Protein AF-A0A2N2B7T4-F1 (afdb_monomer)

pLDDT: mean 73.85, std 21.71, range [31.44, 96.5]

Sequence (133 aa):
MEVIEIKKKTLCSLRLEKELSQDALATMLGVSRKKIYRYENGLTIPSDEIKQQLGLIFYLSQDDLDEVIKNTVNAAKEKSQTYPCTISFRCTADMYSKIETNAKMANMTVGQYVRETYAGGQLVVLDGLKDFS

Nearest PDB structures (foldseek):
  3kxa-assembly2_D  TM=8.522E-01  e=3.824E-03  Neisseria gonorrhoeae FA 1090
  2b5a-assembly1_A  TM=7.454E-01  e=1.432E-02  [Bacillus] caldolyticus
  3f51-assembly1_A  TM=7.207E-01  e=1.348E-02  Corynebacterium glutamicum
  3f52-assembly1_A  TM=7.881E-01  e=3.739E-02  Corynebacterium glutamicum
  3g5g-assembly5_I  TM=6.953E-01  e=5.360E-02  Enterobacter sp. RFL1396

Radius of gyration: 20.67 Å; Cα contacts (8 Å, |Δi|>4): 138; chains: 1; bounding box: 50×39×57 Å

Structure (mmCIF, N/CA/C/O backbone):
data_AF-A0A2N2B7T4-F1
#
_entry.id   AF-A0A2N2B7T4-F1
#
loop_
_atom_site.group_PDB
_atom_site.id
_atom_site.type_symbol
_atom_site.label_atom_id
_atom_site.label_alt_id
_atom_site.label_comp_id
_atom_site.label_asym_id
_atom_site.label_entity_id
_atom_site.label_seq_id
_atom_site.pdbx_PDB_ins_code
_atom_site.Cartn_x
_atom_site.Cartn_y
_atom_site.Cartn_z
_atom_site.occupancy
_atom_site.B_iso_or_equiv
_atom_site.auth_seq_id
_atom_site.auth_comp_id
_atom_site.auth_asym_id
_atom_site.auth_atom_id
_atom_site.pdbx_PDB_model_num
ATOM 1 N N . MET A 1 1 ? 18.344 1.219 30.599 1.00 45.41 1 MET A N 1
ATOM 2 C CA . MET A 1 1 ? 17.004 1.578 30.094 1.00 45.41 1 MET A CA 1
ATOM 3 C C . MET A 1 1 ? 16.809 0.809 28.809 1.00 45.41 1 MET A C 1
ATOM 5 O O . MET A 1 1 ? 17.539 1.066 27.862 1.00 45.41 1 MET A O 1
ATOM 9 N N . GLU A 1 2 ? 15.917 -0.176 28.802 1.00 43.53 2 GLU A N 1
ATOM 10 C CA . GLU A 1 2 ? 15.486 -0.780 27.543 1.00 43.53 2 GLU A CA 1
ATOM 11 C C . GLU A 1 2 ? 14.636 0.251 26.808 1.00 43.53 2 GLU A C 1
ATOM 13 O O . GLU A 1 2 ? 13.621 0.727 27.319 1.00 43.53 2 GLU A O 1
ATOM 18 N N . VAL A 1 3 ? 15.105 0.665 25.636 1.00 47.19 3 VAL A N 1
ATOM 19 C CA . VAL A 1 3 ? 14.322 1.494 24.728 1.00 47.19 3 VAL A CA 1
ATOM 20 C C . VAL A 1 3 ? 13.322 0.553 24.074 1.00 47.19 3 VAL A C 1
ATOM 22 O O . VAL A 1 3 ? 13.679 -0.217 23.187 1.00 47.19 3 VAL A O 1
ATOM 25 N N . ILE A 1 4 ? 12.079 0.568 24.550 1.00 51.62 4 ILE A N 1
ATOM 26 C CA . ILE A 1 4 ? 10.986 -0.130 23.875 1.00 51.62 4 ILE A CA 1
ATOM 27 C C . ILE A 1 4 ? 10.710 0.661 22.598 1.00 51.62 4 ILE A C 1
ATOM 29 O O . ILE A 1 4 ? 10.100 1.730 22.626 1.00 51.62 4 ILE A O 1
ATOM 33 N N . GLU A 1 5 ? 11.230 0.175 21.477 1.00 50.38 5 GLU A N 1
ATOM 34 C CA . GLU A 1 5 ? 10.984 0.765 20.169 1.00 50.38 5 GLU A CA 1
ATOM 35 C C . GLU A 1 5 ? 9.504 0.554 19.810 1.00 50.38 5 GLU A C 1
ATOM 37 O O . GLU A 1 5 ? 9.082 -0.538 19.425 1.00 50.38 5 GLU A O 1
ATOM 42 N N . ILE A 1 6 ? 8.679 1.594 19.971 1.00 55.47 6 ILE A N 1
ATOM 43 C CA . ILE A 1 6 ? 7.272 1.552 19.555 1.00 55.47 6 ILE A CA 1
ATOM 44 C C . ILE A 1 6 ? 7.240 1.651 18.031 1.00 55.47 6 ILE A C 1
ATOM 46 O O . ILE A 1 6 ? 7.210 2.734 17.443 1.00 55.47 6 ILE A O 1
ATOM 50 N N . LYS A 1 7 ? 7.274 0.495 17.370 1.00 67.69 7 LYS A N 1
ATOM 51 C CA . LYS A 1 7 ? 7.182 0.417 15.914 1.00 67.69 7 LYS A CA 1
ATOM 52 C C . LYS A 1 7 ? 5.765 0.807 15.483 1.00 67.69 7 LYS A C 1
ATOM 54 O O . LYS A 1 7 ? 4.798 0.124 15.816 1.00 67.69 7 LYS A O 1
ATOM 59 N N . LYS A 1 8 ? 5.632 1.914 14.747 1.00 80.50 8 LYS A N 1
ATOM 60 C CA . LYS A 1 8 ? 4.336 2.384 14.227 1.00 80.50 8 LYS A CA 1
ATOM 61 C C . LYS A 1 8 ? 3.704 1.316 13.331 1.00 80.50 8 LYS A C 1
ATOM 63 O O . LYS A 1 8 ? 4.335 0.845 12.383 1.00 80.50 8 LYS A O 1
ATOM 68 N N . LYS A 1 9 ? 2.452 0.947 13.615 1.00 89.38 9 LYS A N 1
ATOM 69 C CA . LYS A 1 9 ? 1.719 -0.054 12.829 1.00 89.38 9 LYS A CA 1
ATOM 70 C C . LYS A 1 9 ? 1.283 0.517 11.479 1.00 89.38 9 LYS A C 1
ATOM 72 O O . LYS A 1 9 ? 0.848 1.663 11.380 1.00 89.38 9 LYS A O 1
ATOM 77 N N . THR A 1 10 ? 1.392 -0.310 10.444 1.00 93.62 10 THR A N 1
ATOM 78 C CA . THR A 1 10 ? 0.952 -0.030 9.069 1.00 93.62 10 THR A CA 1
ATOM 79 C C . THR A 1 10 ? -0.057 -1.087 8.626 1.00 93.62 10 THR A C 1
ATOM 81 O O . THR A 1 10 ? -0.148 -2.158 9.227 1.00 93.62 10 THR A O 1
ATOM 84 N N . LEU A 1 11 ? -0.785 -0.839 7.535 1.00 92.75 11 L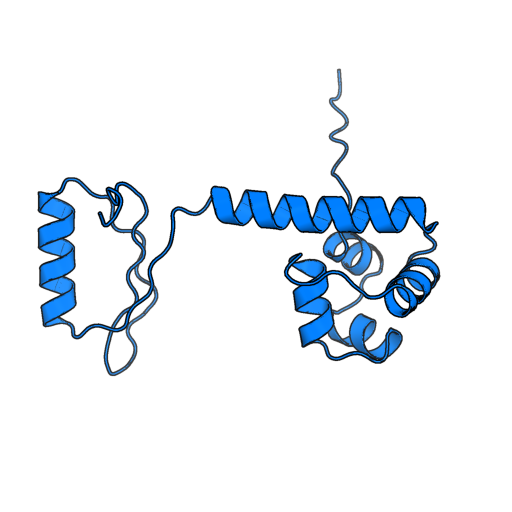EU A N 1
ATOM 85 C CA . LEU A 1 11 ? -1.704 -1.845 6.982 1.00 92.75 11 LEU A CA 1
ATOM 86 C C . LEU A 1 11 ? -0.987 -3.157 6.626 1.00 92.75 11 LEU A C 1
ATOM 88 O O . LEU A 1 11 ? -1.510 -4.241 6.874 1.00 92.75 11 LEU A O 1
ATOM 92 N N . CYS A 1 12 ? 0.237 -3.064 6.099 1.00 92.62 12 CYS A N 1
ATOM 93 C CA . CYS A 1 12 ? 1.041 -4.238 5.770 1.00 92.62 12 CYS A CA 1
ATOM 94 C C . CYS A 1 12 ? 1.408 -5.042 7.026 1.00 92.62 12 CYS A C 1
ATOM 96 O O . CYS A 1 12 ? 1.291 -6.266 7.019 1.00 92.62 12 CYS A O 1
ATOM 98 N N . SER A 1 13 ? 1.800 -4.374 8.119 1.00 92.06 13 SER A N 1
ATOM 99 C CA . SER A 1 13 ? 2.132 -5.078 9.362 1.00 92.06 13 SER A CA 1
ATOM 100 C C . SER A 1 13 ? 0.905 -5.752 9.973 1.00 92.06 13 SER A C 1
ATOM 102 O O . SER A 1 13 ? 1.000 -6.916 10.338 1.00 92.06 13 SER A O 1
ATOM 104 N N . LEU A 1 14 ? -0.258 -5.090 9.990 1.00 92.88 14 LEU A N 1
ATOM 105 C CA . LEU A 1 14 ? -1.511 -5.696 10.464 1.00 92.88 14 LEU A CA 1
ATOM 106 C C . LEU A 1 14 ? -1.907 -6.934 9.653 1.00 92.88 14 LEU A C 1
ATOM 108 O O . LEU A 1 14 ? -2.317 -7.947 10.218 1.00 92.88 14 LEU A O 1
ATOM 112 N N . ARG A 1 15 ? -1.755 -6.878 8.323 1.00 95.38 15 ARG A N 1
ATOM 113 C CA . ARG A 1 15 ? -2.016 -8.032 7.458 1.00 95.38 15 ARG A CA 1
ATOM 114 C C . ARG A 1 15 ? -1.093 -9.205 7.803 1.00 95.38 15 ARG A C 1
ATOM 116 O O . ARG A 1 15 ? -1.557 -10.341 7.866 1.00 95.38 15 ARG A O 1
ATOM 123 N N . LEU A 1 16 ? 0.195 -8.935 8.007 1.00 92.81 16 LEU A N 1
ATOM 124 C CA . LEU A 1 16 ? 1.186 -9.958 8.347 1.00 92.81 16 LEU A CA 1
ATOM 125 C C . LEU A 1 16 ? 0.985 -10.523 9.761 1.00 92.81 16 LEU A C 1
ATOM 127 O O . LEU A 1 16 ? 1.132 -11.725 9.934 1.00 92.81 16 LEU A O 1
ATOM 131 N N . GLU A 1 17 ? 0.581 -9.701 10.735 1.00 92.25 17 GLU A N 1
ATOM 132 C CA . GLU A 1 17 ? 0.203 -10.142 12.093 1.00 92.25 17 GLU A CA 1
ATOM 133 C C . GLU A 1 17 ? -0.976 -11.133 12.074 1.00 92.25 17 GLU A C 1
ATOM 135 O O . GLU A 1 17 ? -1.084 -11.988 12.947 1.00 92.25 17 GLU A O 1
ATOM 140 N N . LYS A 1 18 ? -1.854 -11.037 11.068 1.00 91.31 18 LYS A N 1
ATOM 141 C CA . LYS A 1 18 ? -2.964 -11.972 10.827 1.00 91.31 18 LYS A CA 1
ATOM 142 C C . LYS A 1 18 ? -2.602 -13.134 9.890 1.00 91.31 18 LYS A C 1
ATOM 144 O O . LYS A 1 18 ? -3.492 -13.888 9.513 1.00 91.31 18 LYS A O 1
ATOM 149 N N . GLU A 1 19 ? -1.339 -13.246 9.476 1.00 94.56 19 GLU A N 1
ATOM 150 C CA . GLU A 1 19 ? -0.838 -14.265 8.537 1.00 94.56 19 GLU A CA 1
ATOM 151 C C . GLU A 1 19 ? -1.566 -14.280 7.17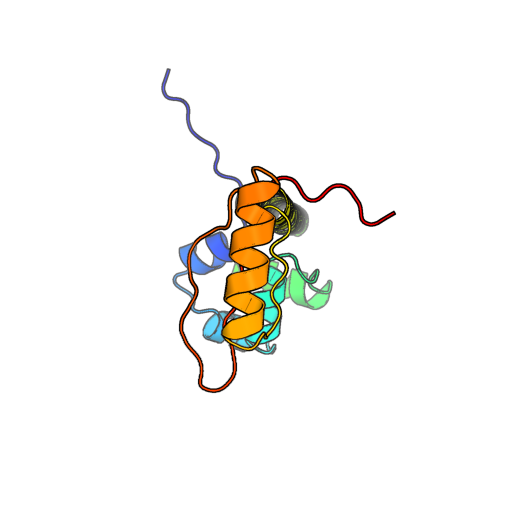7 1.00 94.56 19 GLU A C 1
ATOM 153 O O . GLU A 1 19 ? -1.644 -15.292 6.481 1.00 94.56 19 GLU A O 1
ATOM 158 N N . LEU A 1 20 ? -2.093 -13.129 6.755 1.00 92.56 20 LEU A N 1
ATOM 159 C CA . LEU A 1 20 ? -2.872 -13.019 5.525 1.00 92.56 20 LEU A CA 1
ATOM 160 C C . LEU A 1 20 ? -1.988 -12.687 4.324 1.00 92.56 20 LEU A C 1
ATOM 162 O O . LEU A 1 20 ? -1.122 -11.810 4.377 1.00 92.56 20 LEU A O 1
ATOM 166 N N . SER A 1 21 ? -2.264 -13.308 3.178 1.00 96.12 21 SER A N 1
ATOM 167 C CA . SER A 1 21 ? -1.728 -12.842 1.897 1.00 96.12 21 SER A CA 1
ATOM 168 C C . SER A 1 21 ? -2.495 -11.608 1.401 1.00 96.12 21 SER A C 1
ATOM 170 O O . SER A 1 21 ? -3.624 -11.341 1.820 1.00 96.12 21 SER A O 1
ATOM 172 N N . GLN A 1 22 ? -1.902 -10.842 0.480 1.00 92.75 22 GLN A N 1
ATOM 173 C CA . GLN A 1 22 ? -2.604 -9.713 -0.145 1.00 92.75 22 GLN A CA 1
ATOM 174 C C . GLN A 1 22 ? -3.863 -10.161 -0.901 1.00 92.75 22 GLN A C 1
ATOM 176 O O . GLN A 1 22 ? -4.849 -9.432 -0.902 1.00 92.75 22 GLN A O 1
ATOM 181 N N . ASP A 1 23 ? -3.851 -11.351 -1.512 1.00 95.12 23 ASP A N 1
ATOM 182 C CA . ASP A 1 23 ? -5.025 -11.917 -2.192 1.00 95.12 23 ASP A CA 1
ATOM 183 C C . ASP A 1 23 ? -6.122 -12.337 -1.213 1.00 95.12 23 ASP A C 1
ATOM 185 O O . ASP A 1 23 ? -7.305 -12.133 -1.489 1.00 95.12 23 ASP A O 1
ATOM 189 N N . ALA A 1 24 ? -5.745 -12.880 -0.051 1.00 93.88 24 ALA A N 1
ATOM 190 C CA . ALA A 1 24 ? -6.702 -13.250 0.986 1.00 93.88 24 ALA A CA 1
ATOM 191 C C . ALA A 1 24 ? -7.429 -12.007 1.520 1.00 93.88 24 ALA A C 1
ATOM 193 O O . ALA A 1 24 ? -8.657 -11.982 1.573 1.00 93.88 24 ALA A O 1
ATOM 194 N N . LEU A 1 25 ? -6.684 -10.939 1.831 1.00 95.75 25 LEU A N 1
ATOM 195 C CA . LEU A 1 25 ? -7.272 -9.665 2.255 1.00 95.75 25 LEU A CA 1
ATOM 196 C C . LEU A 1 25 ? -8.119 -9.022 1.149 1.00 95.75 25 LEU A C 1
ATOM 198 O O . LEU A 1 25 ? -9.193 -8.496 1.424 1.00 95.75 25 LEU A O 1
ATOM 202 N N . ALA A 1 26 ? -7.667 -9.100 -0.104 1.00 96.44 26 ALA A N 1
ATOM 203 C CA . ALA A 1 26 ? -8.417 -8.599 -1.250 1.00 96.44 26 ALA A CA 1
ATOM 204 C C . ALA A 1 26 ? -9.774 -9.301 -1.391 1.00 96.44 26 ALA A C 1
ATOM 206 O O . ALA A 1 26 ? -10.795 -8.634 -1.539 1.00 96.44 26 ALA A O 1
ATOM 207 N N . THR A 1 27 ? -9.779 -10.632 -1.270 1.00 96.50 27 THR A N 1
ATOM 208 C CA . THR A 1 27 ? -10.992 -11.458 -1.301 1.00 96.50 27 THR A CA 1
ATOM 209 C C . THR A 1 27 ? -11.952 -11.078 -0.177 1.00 96.50 27 THR A C 1
ATOM 211 O O . THR A 1 27 ? -13.137 -10.892 -0.434 1.00 96.50 27 THR A O 1
ATOM 214 N N . MET A 1 28 ? -11.447 -10.887 1.047 1.00 94.69 28 MET A N 1
ATOM 215 C CA . MET A 1 28 ? -12.274 -10.487 2.195 1.00 94.69 28 MET A CA 1
ATOM 216 C C . MET A 1 28 ? -12.916 -9.105 2.032 1.00 94.69 28 MET A C 1
ATOM 218 O O . MET A 1 28 ? -14.042 -8.900 2.471 1.00 94.69 28 MET A O 1
ATOM 222 N N . LEU A 1 29 ? -12.221 -8.169 1.383 1.00 94.38 29 LEU A N 1
ATOM 223 C CA . LEU A 1 29 ? -12.721 -6.815 1.122 1.00 94.38 29 LEU A CA 1
ATOM 224 C C . LEU A 1 29 ? -13.508 -6.696 -0.195 1.00 94.38 29 LEU A C 1
ATOM 226 O O . LEU A 1 29 ? -13.987 -5.616 -0.527 1.00 94.38 29 LEU A O 1
ATOM 230 N N . GLY A 1 30 ? -13.602 -7.763 -0.998 1.00 95.19 30 GLY A N 1
ATOM 231 C CA . GLY A 1 30 ? -14.227 -7.703 -2.324 1.00 95.19 30 GLY A CA 1
ATOM 232 C C . GLY A 1 30 ? -13.509 -6.757 -3.301 1.00 95.19 30 GLY A C 1
ATOM 233 O O . GLY A 1 30 ? -14.132 -6.172 -4.187 1.00 95.19 30 GLY A O 1
ATOM 234 N N . VAL A 1 31 ? -12.195 -6.573 -3.145 1.00 95.62 31 VAL A N 1
ATOM 235 C CA . VAL A 1 31 ? -11.372 -5.704 -4.002 1.00 95.62 31 VAL A CA 1
ATOM 236 C C . VAL A 1 31 ? -10.313 -6.505 -4.752 1.00 95.62 31 VAL A C 1
ATOM 238 O O . VAL A 1 31 ? -10.062 -7.670 -4.473 1.00 95.62 31 VAL A O 1
ATOM 241 N N . SER A 1 32 ? -9.645 -5.879 -5.721 1.00 96.44 32 SER A N 1
ATOM 242 C CA . SER A 1 32 ? -8.512 -6.516 -6.397 1.00 96.44 32 SER A CA 1
ATOM 243 C C . SER A 1 32 ? -7.249 -6.486 -5.533 1.00 96.44 32 SER A C 1
ATOM 245 O O . SER A 1 32 ? -6.994 -5.514 -4.816 1.00 96.44 32 SER A O 1
ATOM 247 N N . ARG A 1 33 ? -6.372 -7.485 -5.691 1.00 95.69 33 ARG A N 1
ATOM 248 C CA . ARG A 1 33 ? -5.030 -7.507 -5.072 1.00 95.69 33 ARG A CA 1
ATOM 249 C C . ARG A 1 33 ? -4.252 -6.208 -5.302 1.00 95.69 33 ARG A C 1
ATOM 251 O O . ARG A 1 33 ? -3.571 -5.703 -4.412 1.00 95.69 33 ARG A O 1
ATOM 258 N N . LYS A 1 34 ? -4.392 -5.623 -6.498 1.00 94.62 34 LYS A N 1
ATOM 259 C CA . LYS A 1 34 ? -3.763 -4.347 -6.867 1.00 94.62 34 LYS A CA 1
ATOM 260 C C . LYS A 1 34 ? -4.236 -3.188 -5.982 1.00 94.62 34 LYS A C 1
ATOM 262 O O . LYS A 1 34 ? -3.429 -2.316 -5.672 1.00 94.62 34 LYS A O 1
ATOM 267 N N . LYS A 1 35 ? -5.510 -3.161 -5.566 1.00 95.62 35 LYS A N 1
ATOM 268 C CA . LYS A 1 35 ? -6.012 -2.158 -4.612 1.00 95.62 35 LYS A CA 1
ATOM 269 C C . LYS A 1 35 ? -5.348 -2.326 -3.245 1.00 95.62 35 LYS A C 1
ATOM 271 O O . LYS A 1 35 ? -4.835 -1.339 -2.733 1.00 95.62 35 LYS A O 1
ATOM 276 N N . ILE A 1 36 ? -5.243 -3.555 -2.730 1.00 96.38 36 ILE A N 1
ATOM 277 C CA . ILE A 1 36 ? -4.529 -3.837 -1.469 1.00 96.38 36 ILE A CA 1
ATOM 278 C C . ILE A 1 36 ? -3.082 -3.356 -1.530 1.00 96.38 36 ILE A C 1
ATOM 280 O O . ILE A 1 36 ? -2.643 -2.620 -0.652 1.00 96.38 36 ILE A O 1
ATOM 284 N N . TYR A 1 37 ? -2.365 -3.684 -2.609 1.00 94.25 37 TYR A N 1
ATOM 285 C CA . TYR A 1 37 ? -1.008 -3.185 -2.823 1.00 94.25 37 TYR A CA 1
ATOM 286 C C . TYR A 1 37 ? -0.942 -1.652 -2.741 1.00 94.25 37 TYR 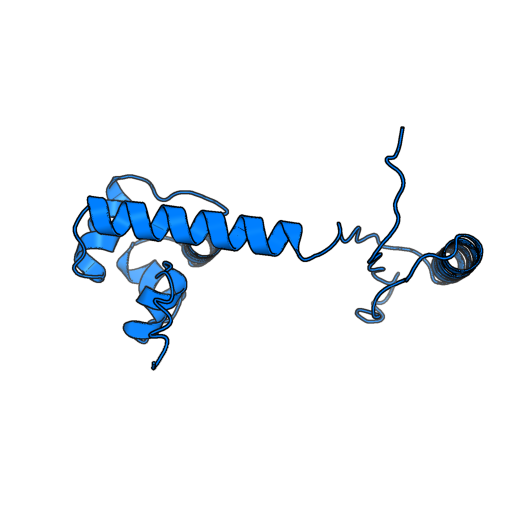A C 1
ATOM 288 O O . TYR A 1 37 ? -0.062 -1.108 -2.078 1.00 94.25 37 TYR A O 1
ATOM 296 N N . ARG A 1 38 ? -1.876 -0.937 -3.381 1.00 93.38 38 ARG A N 1
ATOM 297 C CA . ARG A 1 38 ? -1.903 0.534 -3.339 1.00 93.38 38 ARG A CA 1
ATOM 298 C C . ARG A 1 38 ? -2.186 1.074 -1.938 1.00 93.38 38 ARG A C 1
ATOM 300 O O . ARG A 1 38 ? -1.567 2.068 -1.571 1.00 93.38 38 ARG A O 1
ATOM 307 N N . TYR A 1 39 ? -3.066 0.429 -1.175 1.00 95.25 39 TYR A N 1
ATOM 308 C CA . TYR A 1 39 ? -3.357 0.806 0.210 1.00 95.25 39 TYR A CA 1
ATOM 309 C C . TYR A 1 39 ? -2.132 0.608 1.111 1.00 95.25 39 TYR A C 1
ATOM 311 O O . TYR A 1 39 ? -1.724 1.532 1.807 1.00 95.25 39 TYR A O 1
ATOM 319 N N . GLU A 1 40 ? -1.483 -0.556 1.032 1.00 92.81 40 GLU A N 1
ATOM 320 C CA . GLU A 1 40 ? -0.303 -0.896 1.843 1.00 92.81 40 GLU A CA 1
ATOM 321 C C . GLU A 1 40 ? 0.931 -0.048 1.528 1.00 92.81 40 GLU A C 1
ATOM 323 O O . GLU A 1 40 ? 1.809 0.098 2.374 1.00 92.81 40 GLU A O 1
ATOM 328 N N . ASN A 1 41 ? 1.003 0.511 0.320 1.00 90.06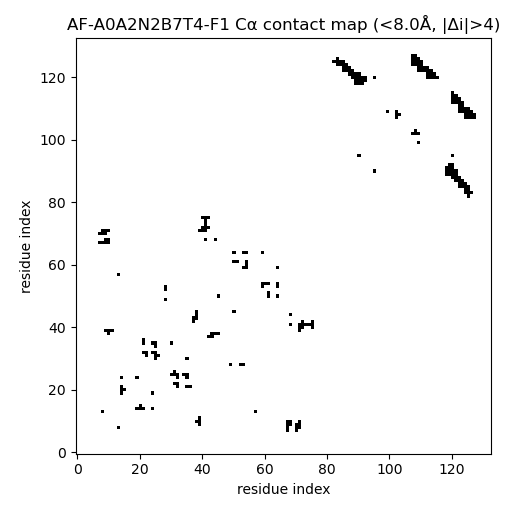 41 ASN A N 1
ATOM 329 C CA . ASN A 1 41 ? 2.086 1.398 -0.100 1.00 90.06 41 ASN A CA 1
ATOM 330 C C . ASN A 1 41 ? 1.703 2.884 -0.023 1.00 90.06 41 ASN A C 1
ATOM 332 O O . ASN A 1 41 ? 2.430 3.718 -0.553 1.00 90.06 41 ASN A O 1
ATOM 336 N N . GLY A 1 42 ? 0.558 3.232 0.576 1.00 90.62 42 GLY A N 1
ATOM 337 C CA . GLY A 1 42 ? 0.130 4.627 0.736 1.00 90.62 42 GLY A CA 1
ATOM 338 C C . GLY A 1 42 ? -0.144 5.369 -0.581 1.00 90.62 42 GLY A C 1
ATOM 339 O O . GLY A 1 42 ? -0.256 6.590 -0.584 1.00 90.62 42 GLY A O 1
ATOM 340 N N . LEU A 1 43 ? -0.268 4.651 -1.704 1.00 89.62 43 LEU A N 1
ATOM 341 C CA . LEU A 1 43 ? -0.511 5.221 -3.036 1.00 89.62 43 LEU A CA 1
ATOM 342 C C . LEU A 1 43 ? -1.967 5.654 -3.226 1.00 89.62 43 LEU A C 1
ATOM 344 O O . LEU A 1 43 ? -2.314 6.335 -4.193 1.00 89.62 43 LEU A O 1
ATOM 348 N N . THR A 1 44 ? -2.871 5.150 -2.392 1.00 93.69 44 THR A N 1
ATOM 349 C CA . THR A 1 44 ? -4.302 5.454 -2.425 1.00 93.69 44 THR A CA 1
ATOM 350 C C . THR A 1 44 ? -4.866 5.263 -1.028 1.00 93.69 44 THR A C 1
ATOM 352 O O . THR A 1 44 ? -4.511 4.303 -0.350 1.00 93.69 44 THR A O 1
ATOM 355 N N . ILE A 1 45 ? -5.752 6.163 -0.610 1.00 93.94 45 ILE A N 1
ATOM 356 C CA . ILE A 1 45 ? -6.457 6.057 0.667 1.00 93.94 45 ILE A CA 1
ATOM 357 C C . ILE A 1 45 ? -7.723 5.206 0.446 1.00 93.94 45 ILE A C 1
ATOM 359 O O . ILE A 1 45 ? -8.423 5.431 -0.546 1.00 93.94 45 ILE A O 1
ATOM 363 N N . PRO A 1 46 ? -8.017 4.208 1.302 1.00 94.50 46 PRO A N 1
ATOM 364 C CA . PRO A 1 46 ? -9.267 3.453 1.225 1.00 94.50 46 PRO A CA 1
ATOM 365 C C . PRO A 1 46 ? -10.497 4.354 1.420 1.00 94.50 46 PRO A C 1
ATOM 367 O O . PRO A 1 46 ? -10.440 5.312 2.189 1.00 94.50 46 PRO A O 1
ATOM 370 N N . SER A 1 47 ? -11.608 4.037 0.749 1.00 95.50 47 SER A N 1
ATOM 371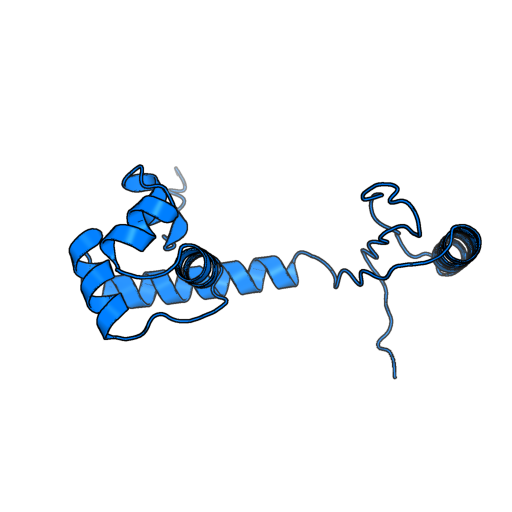 C CA . SER A 1 47 ? -12.899 4.697 0.997 1.00 95.50 47 SER A CA 1
ATOM 372 C C . SER A 1 47 ? -13.448 4.329 2.374 1.00 95.50 47 SER A C 1
ATOM 374 O O . SER A 1 47 ? -13.048 3.314 2.941 1.00 95.50 47 SER A O 1
ATOM 376 N N . ASP A 1 48 ? -14.399 5.107 2.890 1.00 94.38 48 ASP A N 1
ATOM 377 C CA . ASP A 1 48 ? -14.965 4.880 4.226 1.00 94.38 48 ASP A CA 1
ATOM 378 C C . ASP A 1 48 ? -15.616 3.498 4.373 1.00 94.38 48 ASP A C 1
ATOM 380 O O . ASP A 1 48 ? -15.429 2.843 5.394 1.00 94.38 48 ASP A O 1
ATOM 384 N N . GLU A 1 49 ? -16.267 2.988 3.325 1.00 94.56 49 GLU A N 1
ATOM 385 C CA . GLU A 1 49 ? -16.790 1.612 3.291 1.00 94.56 49 GLU A CA 1
ATOM 386 C C . GLU A 1 49 ? -15.681 0.566 3.500 1.00 94.56 49 GLU A C 1
ATOM 388 O O . GLU A 1 49 ? -15.805 -0.339 4.324 1.00 94.56 49 GLU A O 1
ATOM 393 N N . ILE A 1 50 ? -14.553 0.714 2.795 1.00 95.75 50 ILE A N 1
ATOM 394 C CA . ILE A 1 50 ? -13.408 -0.194 2.932 1.00 95.75 50 ILE A CA 1
ATOM 395 C C . ILE A 1 50 ? -12.747 -0.014 4.299 1.00 95.75 50 ILE A C 1
ATOM 397 O O . ILE A 1 50 ? -12.300 -0.994 4.891 1.00 95.75 50 ILE A O 1
ATOM 401 N N . LYS A 1 51 ? -12.696 1.212 4.832 1.00 95.44 51 LYS A N 1
ATOM 402 C CA . LYS A 1 51 ? -12.185 1.466 6.182 1.00 95.44 51 LYS A CA 1
ATOM 403 C C . LYS A 1 51 ? -13.019 0.739 7.234 1.00 95.44 51 LYS A C 1
ATOM 405 O O . LYS A 1 51 ? -12.450 0.053 8.072 1.00 95.44 51 LYS A O 1
ATOM 410 N N . GLN A 1 52 ? -14.345 0.800 7.149 1.00 94.44 52 GLN A N 1
ATOM 411 C CA . GLN A 1 52 ? -15.216 0.065 8.069 1.00 94.44 52 GLN A CA 1
ATOM 412 C C . GLN A 1 52 ? -14.948 -1.444 8.012 1.00 94.44 52 GLN A C 1
ATOM 414 O O . GLN A 1 52 ? -14.767 -2.080 9.049 1.00 94.44 52 GLN A O 1
ATOM 419 N N . GLN A 1 53 ? -14.831 -2.017 6.811 1.00 95.56 53 GLN A N 1
ATOM 420 C CA . GLN A 1 53 ? -14.501 -3.437 6.653 1.00 95.56 53 GLN A CA 1
ATOM 421 C C . GLN A 1 53 ? -13.113 -3.792 7.209 1.00 95.56 53 GLN A C 1
ATOM 423 O O . GLN A 1 53 ? -12.958 -4.810 7.881 1.00 95.56 53 GLN A O 1
ATOM 428 N N . LEU A 1 54 ? -12.106 -2.949 6.971 1.00 94.69 54 LEU A N 1
ATOM 429 C CA . LEU A 1 54 ? -10.766 -3.111 7.540 1.00 94.69 54 LEU A CA 1
ATOM 430 C C . LEU A 1 54 ? -10.801 -3.065 9.074 1.00 94.69 54 LEU A C 1
ATOM 432 O O . LEU A 1 54 ? -10.163 -3.898 9.714 1.00 94.69 54 LEU A O 1
ATOM 436 N N . GLY A 1 55 ? -11.569 -2.140 9.657 1.00 94.75 55 GLY A N 1
ATOM 437 C CA . GLY A 1 55 ? -11.778 -2.041 11.102 1.00 94.75 55 GLY A CA 1
ATOM 438 C C . GLY A 1 55 ? -12.369 -3.325 11.685 1.00 94.75 55 GLY A C 1
ATOM 439 O O . GLY A 1 55 ? -11.876 -3.822 12.694 1.00 94.75 55 GLY A O 1
ATOM 440 N N . LEU A 1 56 ? -13.341 -3.934 10.996 1.00 94.19 56 LEU A N 1
ATOM 441 C CA . LEU A 1 56 ? -13.927 -5.219 11.394 1.00 94.19 56 LEU A CA 1
ATOM 442 C C . LEU A 1 56 ? -12.932 -6.387 11.293 1.00 94.19 56 LEU A C 1
ATOM 444 O O . LEU A 1 56 ? -12.854 -7.200 12.209 1.00 94.19 56 LEU A O 1
ATOM 448 N N . ILE A 1 57 ? -12.153 -6.472 10.210 1.00 94.25 57 ILE A N 1
ATOM 449 C CA . ILE A 1 57 ? -11.175 -7.557 9.992 1.00 94.25 57 ILE A CA 1
ATOM 450 C C . ILE A 1 57 ? -10.026 -7.489 11.009 1.00 94.25 57 ILE A C 1
ATOM 452 O O . ILE A 1 57 ? -9.547 -8.517 11.498 1.00 94.25 57 ILE A O 1
ATOM 456 N N . PHE A 1 58 ? -9.564 -6.277 11.317 1.00 94.19 58 PHE A N 1
ATOM 457 C CA . PHE A 1 58 ? -8.422 -6.052 12.202 1.00 94.19 58 PHE A CA 1
ATOM 458 C C . PHE A 1 58 ? -8.807 -5.741 13.649 1.00 94.19 58 PHE A C 1
ATOM 460 O O . PHE A 1 58 ? -7.911 -5.635 14.482 1.00 94.19 58 PHE A O 1
ATOM 467 N N . TYR A 1 59 ? -10.104 -5.685 13.962 1.00 94.19 59 TYR A N 1
ATOM 468 C CA . TYR A 1 59 ? -10.640 -5.363 15.289 1.00 94.19 59 TYR A CA 1
ATOM 469 C C . TYR A 1 59 ? -10.139 -4.010 15.813 1.00 94.19 59 TYR A C 1
ATOM 471 O O . TYR A 1 59 ? -9.701 -3.896 16.956 1.00 94.19 59 TYR A O 1
ATOM 479 N N . LEU A 1 60 ? -10.179 -2.993 14.951 1.00 92.81 60 LEU A N 1
ATOM 480 C CA . LEU A 1 60 ? -9.725 -1.636 15.248 1.00 92.81 60 LEU A CA 1
ATOM 481 C C . LEU A 1 60 ? -10.898 -0.660 15.280 1.00 92.81 60 LEU A C 1
ATOM 483 O O . LEU A 1 60 ? -11.859 -0.808 14.520 1.00 92.81 60 LEU A O 1
ATOM 487 N N . SER A 1 61 ? -10.786 0.363 16.129 1.00 94.62 61 SER A N 1
ATOM 488 C CA . SER A 1 61 ? -11.676 1.517 16.051 1.00 94.62 61 SER A CA 1
ATOM 489 C C . SER A 1 61 ? -11.393 2.333 14.784 1.00 94.62 61 SER A C 1
ATOM 491 O O . SER A 1 61 ? -10.350 2.184 14.140 1.00 94.62 61 SER A O 1
ATOM 493 N N . GLN A 1 62 ? -12.330 3.208 14.416 1.00 91.25 62 GLN A N 1
ATOM 494 C CA . GLN A 1 62 ? -12.155 4.085 13.259 1.00 91.25 62 GLN A CA 1
ATOM 495 C C . GLN A 1 62 ? -10.932 5.003 13.430 1.00 91.25 62 GLN A C 1
ATOM 497 O O . GLN A 1 62 ? -10.158 5.171 12.487 1.00 91.25 62 GLN A O 1
ATOM 502 N N . ASP A 1 63 ? -10.727 5.525 14.642 1.00 91.94 63 ASP A N 1
ATOM 503 C CA . ASP A 1 63 ? -9.608 6.410 14.970 1.00 91.94 63 ASP A CA 1
ATOM 504 C C . ASP A 1 63 ? -8.264 5.672 14.870 1.00 91.94 63 ASP A C 1
ATOM 506 O O . ASP A 1 63 ? -7.334 6.163 14.223 1.00 91.94 63 ASP A O 1
ATOM 510 N N . ASP A 1 64 ? -8.187 4.452 15.418 1.00 93.25 64 ASP A N 1
ATOM 511 C CA . ASP A 1 64 ? -6.985 3.612 15.332 1.00 93.25 64 ASP A CA 1
ATOM 512 C C . ASP A 1 64 ? -6.637 3.283 13.875 1.00 93.25 64 ASP A C 1
ATOM 514 O O . ASP A 1 64 ? -5.472 3.312 13.466 1.00 93.25 64 ASP A O 1
ATOM 518 N N . LEU A 1 65 ? -7.651 2.971 13.062 1.00 92.94 65 LEU A N 1
ATOM 519 C CA . LEU A 1 65 ? -7.453 2.657 11.654 1.00 92.94 65 LEU A CA 1
ATOM 520 C C . LEU A 1 65 ? -6.967 3.877 10.865 1.00 92.94 65 LEU A C 1
ATOM 522 O O . LEU A 1 65 ? -6.060 3.749 10.037 1.00 92.94 65 LEU A O 1
ATOM 526 N N . ASP A 1 66 ? -7.537 5.055 11.112 1.00 93.62 66 ASP A N 1
ATOM 527 C CA . ASP A 1 66 ? -7.092 6.288 10.467 1.00 93.62 66 ASP A CA 1
ATOM 528 C C . ASP A 1 66 ? -5.647 6.635 10.862 1.00 93.62 66 ASP A C 1
ATOM 530 O O . ASP A 1 66 ? -4.870 7.091 10.016 1.00 93.62 66 ASP A O 1
ATOM 534 N N . GLU A 1 67 ? -5.235 6.360 12.102 1.0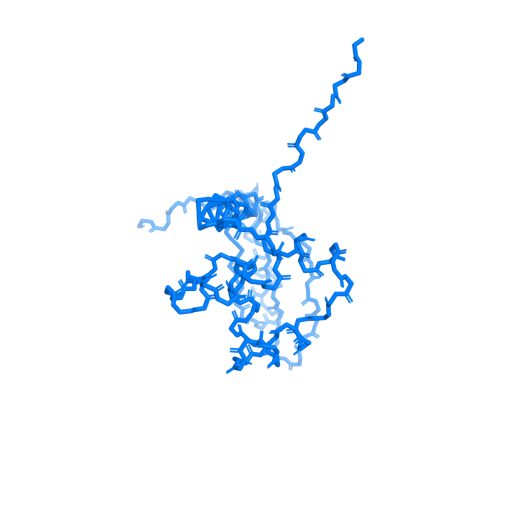0 93.94 67 GLU A N 1
ATOM 535 C CA . GLU A 1 67 ? -3.838 6.488 12.521 1.00 93.94 67 GLU A CA 1
ATOM 536 C C . GLU A 1 67 ? -2.915 5.503 11.786 1.00 93.94 67 GLU A C 1
ATOM 538 O O . GLU A 1 67 ? -1.864 5.896 11.266 1.00 93.94 67 GLU A O 1
ATOM 543 N N . VAL A 1 68 ? -3.330 4.245 11.628 1.00 94.00 68 VAL A N 1
ATOM 544 C CA . VAL A 1 68 ? -2.583 3.244 10.848 1.00 94.00 68 VAL A CA 1
ATOM 545 C C . VAL A 1 68 ? -2.457 3.644 9.372 1.00 94.00 68 VAL A C 1
ATOM 547 O O . VAL A 1 68 ? -1.389 3.477 8.765 1.00 94.00 68 VAL A O 1
ATOM 550 N N . ILE A 1 69 ? -3.511 4.202 8.772 1.00 93.75 69 ILE A N 1
ATOM 551 C CA . ILE A 1 69 ? -3.479 4.699 7.389 1.00 93.75 69 ILE A CA 1
ATOM 552 C C . ILE A 1 69 ? -2.499 5.871 7.271 1.00 93.75 69 ILE A C 1
ATOM 554 O O . ILE A 1 69 ? -1.660 5.869 6.366 1.00 93.75 69 ILE A O 1
ATOM 558 N N . LYS A 1 70 ? -2.534 6.834 8.203 1.00 93.69 70 LYS A N 1
ATOM 559 C CA . LYS A 1 70 ? -1.574 7.954 8.246 1.00 93.69 70 LYS A CA 1
ATOM 560 C C . LYS A 1 70 ? -0.134 7.449 8.338 1.00 93.69 70 LYS A C 1
ATOM 562 O O . LYS A 1 70 ? 0.718 7.890 7.566 1.00 93.69 70 LYS A O 1
ATOM 567 N N . ASN A 1 71 ? 0.128 6.480 9.215 1.00 92.62 71 ASN A N 1
ATOM 568 C CA . ASN A 1 71 ? 1.447 5.864 9.360 1.00 92.62 71 ASN A CA 1
ATOM 569 C C . ASN A 1 71 ? 1.904 5.171 8.070 1.00 92.62 71 ASN A C 1
ATOM 571 O O . ASN A 1 71 ? 3.057 5.314 7.667 1.00 92.62 71 ASN A O 1
ATOM 575 N N . THR A 1 72 ? 0.991 4.485 7.378 1.00 91.62 72 THR A N 1
ATOM 576 C CA . THR A 1 72 ? 1.271 3.825 6.093 1.00 91.62 72 THR A CA 1
ATOM 577 C C . THR A 1 72 ? 1.665 4.838 5.009 1.00 91.62 72 THR A C 1
ATOM 579 O O . THR A 1 72 ? 2.631 4.620 4.277 1.00 91.62 72 THR A O 1
ATOM 582 N N . VAL A 1 73 ? 0.969 5.977 4.931 1.00 91.06 73 VAL A N 1
ATOM 583 C CA . VAL A 1 73 ? 1.285 7.057 3.980 1.00 91.06 73 VAL A CA 1
ATOM 584 C C . VAL A 1 73 ? 2.623 7.726 4.310 1.00 91.06 73 VAL A C 1
ATOM 586 O O . VAL A 1 73 ? 3.415 7.986 3.405 1.00 91.06 73 VAL A O 1
ATOM 589 N N . ASN A 1 74 ? 2.909 7.981 5.587 1.00 88.75 74 ASN A N 1
ATOM 590 C CA . ASN A 1 74 ? 4.173 8.595 6.004 1.00 88.75 74 ASN A CA 1
ATOM 591 C C . ASN A 1 74 ? 5.373 7.689 5.701 1.00 88.75 74 ASN A C 1
ATOM 593 O O . ASN A 1 74 ? 6.338 8.150 5.100 1.00 88.75 74 ASN A O 1
ATOM 597 N N . ALA A 1 75 ? 5.264 6.387 5.981 1.00 84.62 75 ALA A N 1
ATOM 598 C CA . ALA A 1 75 ? 6.302 5.418 5.636 1.00 84.62 75 ALA A CA 1
ATOM 599 C C . ALA A 1 75 ? 6.575 5.356 4.118 1.00 84.62 75 ALA A C 1
ATOM 601 O O . ALA A 1 75 ? 7.707 5.123 3.693 1.00 84.62 75 ALA A O 1
ATOM 602 N N . ALA A 1 76 ? 5.558 5.575 3.277 1.00 81.69 76 ALA A N 1
ATOM 603 C CA . ALA A 1 76 ? 5.739 5.658 1.827 1.00 81.69 76 ALA A CA 1
ATOM 604 C C . ALA A 1 76 ? 6.494 6.932 1.402 1.00 81.69 76 ALA A C 1
ATOM 606 O O . ALA A 1 76 ? 7.365 6.870 0.532 1.00 81.69 76 ALA A O 1
ATOM 607 N N . LYS A 1 77 ? 6.207 8.074 2.043 1.00 79.81 77 LYS A N 1
ATOM 608 C CA . LYS A 1 77 ? 6.923 9.340 1.813 1.00 79.81 77 LYS A CA 1
ATOM 609 C C . LYS A 1 77 ? 8.386 9.251 2.242 1.00 79.81 77 LYS A C 1
ATOM 611 O O . LYS A 1 77 ? 9.259 9.631 1.471 1.00 79.81 77 LYS A O 1
ATOM 616 N N . GLU A 1 78 ? 8.651 8.684 3.417 1.00 77.06 78 GLU A N 1
ATOM 617 C CA . GLU A 1 78 ? 10.011 8.456 3.924 1.00 77.06 78 GLU A CA 1
ATOM 618 C C . GLU A 1 78 ? 10.823 7.578 2.961 1.00 77.06 78 GLU A C 1
ATOM 620 O O . GLU A 1 78 ? 11.952 7.921 2.610 1.00 77.06 78 GLU A O 1
ATOM 625 N N . LYS A 1 79 ? 10.227 6.499 2.430 1.00 66.19 79 LYS A N 1
ATOM 626 C CA . LYS A 1 79 ? 10.864 5.673 1.389 1.00 66.19 79 LYS A CA 1
ATOM 627 C C . LYS A 1 79 ? 11.174 6.477 0.129 1.00 66.19 79 LYS A C 1
ATOM 629 O O . LYS A 1 79 ? 12.283 6.384 -0.380 1.00 66.19 79 LYS A O 1
ATOM 634 N N . SER A 1 80 ? 10.232 7.287 -0.354 1.00 60.56 80 SER A N 1
ATOM 635 C CA . SER A 1 80 ? 10.453 8.130 -1.536 1.00 60.56 80 SER A CA 1
ATOM 636 C C . SER A 1 80 ? 11.549 9.177 -1.332 1.00 60.56 80 SER A C 1
ATOM 638 O O . SER A 1 80 ? 12.184 9.561 -2.305 1.00 60.56 80 SER A O 1
ATOM 640 N N . GLN A 1 81 ? 11.756 9.649 -0.102 1.00 56.75 81 GLN A N 1
ATOM 641 C CA . GLN A 1 81 ? 12.794 10.625 0.221 1.00 56.75 81 GLN A CA 1
ATOM 642 C C . GLN A 1 81 ? 14.174 9.978 0.411 1.00 56.75 81 GLN A C 1
ATOM 644 O O . GLN A 1 81 ? 15.190 10.631 0.202 1.00 56.75 81 GLN A O 1
ATOM 649 N N . THR A 1 82 ? 14.216 8.693 0.777 1.00 45.97 82 THR A N 1
ATOM 650 C CA . THR A 1 82 ? 15.462 7.955 1.050 1.00 45.97 82 THR A CA 1
ATOM 651 C C . THR A 1 82 ? 16.110 7.391 -0.222 1.00 45.97 82 THR A C 1
ATOM 653 O O . THR A 1 82 ? 17.311 7.134 -0.231 1.00 45.97 82 THR A O 1
ATOM 656 N N . TYR A 1 83 ? 15.352 7.222 -1.312 1.00 48.31 83 TYR A N 1
ATOM 657 C CA . TYR A 1 83 ? 15.912 6.876 -2.621 1.00 48.31 83 TYR A CA 1
ATOM 658 C C . TYR A 1 83 ? 16.005 8.139 -3.487 1.00 48.31 83 TYR A C 1
ATOM 660 O O . TYR A 1 83 ? 14.964 8.627 -3.934 1.00 48.31 83 TYR A O 1
ATOM 668 N N . PRO A 1 84 ? 17.210 8.675 -3.751 1.00 45.38 84 PRO A N 1
ATOM 669 C CA . PRO A 1 84 ? 17.371 9.774 -4.689 1.00 45.38 84 PRO A CA 1
ATOM 670 C C . PRO A 1 84 ? 16.743 9.387 -6.028 1.00 45.38 84 PRO A C 1
ATOM 672 O O . PRO A 1 84 ? 16.863 8.250 -6.495 1.00 45.38 84 PRO A O 1
ATOM 675 N N . CYS A 1 85 ? 15.987 10.336 -6.570 1.00 44.38 85 CYS A N 1
ATOM 676 C CA . CYS A 1 85 ? 15.141 10.270 -7.753 1.00 44.38 85 CYS A CA 1
ATOM 677 C C . CYS A 1 85 ? 15.722 9.347 -8.835 1.00 44.38 85 CYS A C 1
ATOM 679 O O . CYS A 1 85 ? 16.524 9.757 -9.672 1.00 44.38 85 CYS A O 1
ATOM 681 N N . THR A 1 86 ? 15.319 8.079 -8.826 1.00 45.66 86 THR A N 1
ATOM 682 C CA . THR A 1 86 ? 15.838 7.095 -9.774 1.00 45.66 86 THR A CA 1
ATOM 683 C C . THR A 1 86 ? 15.151 7.293 -11.121 1.00 45.66 86 THR A C 1
ATOM 685 O O . THR A 1 86 ? 14.026 6.837 -11.332 1.00 45.66 86 THR A O 1
ATOM 688 N N . ILE A 1 87 ? 15.816 7.982 -12.050 1.00 50.62 87 ILE A N 1
ATOM 689 C CA . ILE A 1 87 ? 15.322 8.143 -13.422 1.00 50.62 87 ILE A CA 1
ATOM 690 C C . ILE A 1 87 ? 15.701 6.904 -14.226 1.00 50.62 87 ILE A C 1
ATOM 692 O O . ILE A 1 87 ? 16.863 6.684 -14.542 1.00 50.62 87 ILE A O 1
ATOM 696 N N . SER A 1 88 ? 14.698 6.107 -14.578 1.00 51.34 88 SER A N 1
ATOM 697 C CA . SER A 1 88 ? 14.865 4.902 -15.389 1.00 51.34 88 SER A CA 1
ATOM 698 C C . SER A 1 88 ? 14.459 5.182 -16.832 1.00 51.34 88 SER A C 1
ATOM 700 O O . SER A 1 88 ? 13.300 5.493 -17.097 1.00 51.34 88 SER A O 1
ATOM 702 N N . PHE A 1 89 ? 15.384 5.042 -17.776 1.00 53.88 89 PHE A N 1
ATOM 703 C CA . PHE A 1 89 ? 15.109 5.153 -19.210 1.00 53.88 89 PHE A CA 1
ATOM 704 C C . PHE A 1 89 ? 15.790 4.013 -19.963 1.00 53.88 89 PHE A C 1
ATOM 706 O O . PHE A 1 89 ? 16.807 3.492 -19.513 1.00 53.88 89 PHE A O 1
ATOM 713 N N . ARG A 1 90 ? 15.221 3.610 -21.105 1.00 54.44 90 ARG A N 1
ATOM 714 C CA . ARG A 1 90 ? 15.854 2.634 -22.001 1.00 54.44 90 ARG A CA 1
ATOM 715 C C . ARG A 1 90 ? 16.855 3.367 -22.881 1.00 54.44 90 ARG A C 1
ATOM 717 O O . ARG A 1 90 ? 16.495 4.361 -23.506 1.00 54.44 90 ARG A O 1
ATOM 724 N N . CYS A 1 91 ? 18.079 2.865 -22.970 1.00 61.69 91 CYS A N 1
ATOM 725 C CA . CYS A 1 91 ? 19.082 3.397 -23.886 1.00 61.69 91 CYS A CA 1
ATOM 726 C C . CYS A 1 91 ? 19.879 2.272 -24.552 1.00 61.69 91 CYS A C 1
ATOM 728 O O . CYS A 1 91 ? 20.045 1.195 -23.983 1.00 61.69 91 CYS A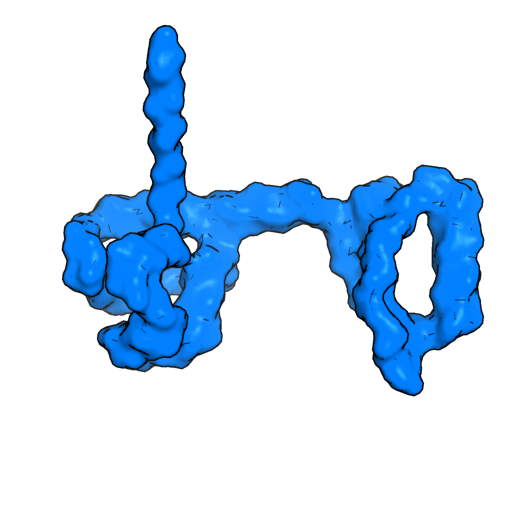 O 1
ATOM 730 N N . THR A 1 92 ? 20.371 2.521 -25.764 1.00 67.56 92 THR A N 1
ATOM 731 C CA . THR A 1 92 ? 21.307 1.626 -26.462 1.00 67.56 92 THR A CA 1
ATOM 732 C C . THR A 1 92 ? 22.655 1.570 -25.734 1.00 67.56 92 THR A C 1
ATOM 734 O O . THR A 1 92 ? 23.028 2.550 -25.090 1.00 67.56 92 THR A O 1
ATOM 737 N N . ALA A 1 93 ? 23.430 0.496 -25.916 1.00 65.69 93 ALA A N 1
ATOM 738 C CA . ALA A 1 93 ? 24.741 0.320 -25.274 1.00 65.69 93 ALA A CA 1
ATOM 739 C C . ALA A 1 93 ? 25.718 1.497 -25.500 1.00 65.69 93 ALA A C 1
ATOM 741 O O . ALA A 1 93 ? 26.367 1.939 -24.559 1.00 65.69 93 ALA A O 1
ATOM 742 N N . ASP A 1 94 ? 25.765 2.067 -26.710 1.00 71.19 94 ASP A N 1
ATOM 743 C CA . ASP A 1 94 ? 26.616 3.234 -27.014 1.00 71.19 94 ASP A CA 1
ATOM 744 C C . ASP A 1 94 ? 26.227 4.478 -26.191 1.00 71.19 94 ASP A C 1
ATOM 746 O O . ASP A 1 94 ? 27.066 5.180 -25.624 1.00 71.19 94 ASP A O 1
ATOM 750 N N . MET A 1 95 ? 24.922 4.725 -26.070 1.00 64.06 95 MET A N 1
ATOM 751 C CA . MET A 1 95 ? 24.386 5.828 -25.274 1.00 64.06 95 MET A CA 1
ATOM 752 C C . MET A 1 95 ? 24.648 5.618 -23.777 1.00 64.06 95 MET A C 1
ATOM 754 O O . MET A 1 95 ? 24.968 6.580 -23.083 1.00 64.06 95 MET A O 1
ATOM 758 N N . TYR A 1 96 ? 24.599 4.372 -23.298 1.00 67.00 96 TYR A N 1
ATOM 759 C CA . TYR A 1 96 ? 24.971 4.021 -21.927 1.00 67.00 96 TYR A CA 1
ATOM 760 C C . TYR A 1 96 ? 26.428 4.388 -21.618 1.00 67.00 96 TYR A C 1
ATOM 762 O O . TYR A 1 96 ? 26.676 5.096 -20.644 1.00 67.00 96 TYR A O 1
ATOM 770 N N . SER A 1 97 ? 27.381 3.986 -22.468 1.00 68.56 97 SER A N 1
ATOM 771 C CA . SER A 1 97 ? 28.801 4.313 -22.269 1.00 68.56 97 SER A CA 1
ATOM 772 C C . SER A 1 97 ? 29.033 5.824 -22.200 1.00 68.56 97 SER A C 1
ATOM 774 O O . SER A 1 97 ? 29.769 6.293 -21.337 1.00 68.56 97 SER A O 1
ATOM 776 N N . LYS A 1 98 ? 28.341 6.605 -23.040 1.00 71.62 98 LYS A N 1
ATOM 777 C CA . LYS A 1 98 ? 28.398 8.077 -23.006 1.00 71.62 98 LYS A CA 1
ATOM 778 C C . LYS A 1 98 ? 27.854 8.655 -21.700 1.00 71.62 98 LYS A C 1
ATOM 780 O O . LYS A 1 98 ? 28.459 9.568 -21.144 1.00 71.62 98 LYS A O 1
ATOM 785 N N . ILE A 1 99 ? 26.736 8.129 -21.198 1.00 67.00 99 ILE A N 1
ATOM 786 C CA . ILE A 1 99 ? 26.144 8.570 -19.926 1.00 67.00 99 ILE A CA 1
ATOM 787 C C . ILE A 1 99 ? 27.074 8.236 -18.758 1.00 67.00 99 ILE A C 1
ATOM 789 O O . ILE A 1 99 ? 27.277 9.079 -17.890 1.00 67.00 99 ILE A O 1
ATOM 793 N N . GLU A 1 100 ? 27.683 7.050 -18.758 1.00 67.00 100 GLU A N 1
ATOM 794 C CA . GLU A 1 100 ? 28.642 6.644 -17.732 1.00 67.00 100 GLU A CA 1
ATOM 795 C C . GLU A 1 100 ? 29.889 7.540 -17.735 1.00 67.00 100 GLU A C 1
ATOM 797 O O . GLU A 1 100 ? 30.310 8.016 -16.680 1.00 67.00 100 GLU A O 1
ATOM 802 N N . THR A 1 101 ? 30.465 7.814 -18.911 1.00 69.44 101 THR A N 1
ATOM 803 C CA . THR A 1 101 ? 31.603 8.732 -19.045 1.00 69.44 101 THR A CA 1
ATOM 804 C C . THR A 1 101 ? 31.239 10.130 -18.554 1.00 69.44 101 THR A C 1
ATOM 806 O O . THR A 1 101 ? 31.967 10.691 -17.738 1.00 69.44 101 THR A O 1
ATOM 809 N N . ASN A 1 102 ? 30.092 10.668 -18.975 1.00 65.31 102 ASN A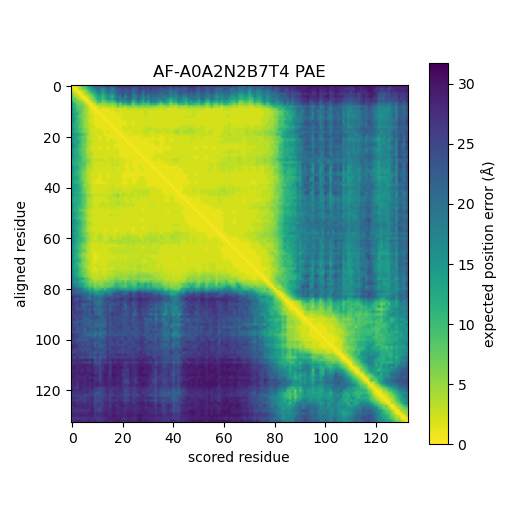 N 1
ATOM 810 C CA . ASN A 1 102 ? 29.640 11.996 -18.562 1.00 65.31 102 ASN A CA 1
ATOM 811 C C . ASN A 1 102 ? 29.365 12.071 -17.053 1.00 65.31 102 ASN A C 1
ATOM 813 O O . ASN A 1 102 ? 29.739 13.053 -16.417 1.00 65.31 102 ASN A O 1
ATOM 817 N N . ALA A 1 103 ? 28.774 11.030 -16.461 1.00 62.84 103 ALA A N 1
ATOM 818 C CA . ALA A 1 103 ? 28.527 10.962 -15.023 1.00 62.84 103 ALA A CA 1
ATOM 819 C C . ALA A 1 103 ? 29.836 10.905 -14.217 1.00 62.84 103 ALA A C 1
ATOM 821 O O . ALA A 1 103 ? 29.975 11.625 -13.229 1.00 62.84 103 ALA A O 1
ATOM 822 N N . LYS A 1 104 ? 30.832 10.129 -14.677 1.00 65.94 104 LYS A N 1
ATOM 823 C CA . LYS A 1 104 ? 32.184 10.106 -14.088 1.00 65.94 104 LYS A CA 1
ATOM 824 C C . LYS A 1 104 ? 32.872 11.469 -14.195 1.00 65.94 104 LYS A C 1
ATOM 826 O O . LYS A 1 104 ? 33.455 11.929 -13.220 1.00 65.94 104 LYS A O 1
ATOM 831 N N . MET A 1 105 ? 32.771 12.135 -15.349 1.00 63.56 105 MET A N 1
ATOM 832 C CA . MET A 1 105 ? 33.322 13.482 -15.556 1.00 63.56 105 MET A CA 1
ATOM 833 C C . MET A 1 105 ? 32.638 14.541 -14.679 1.00 63.56 105 MET A C 1
ATOM 835 O O . MET A 1 105 ? 33.284 15.502 -14.272 1.00 63.56 105 MET A O 1
ATOM 839 N N . ALA A 1 106 ? 31.356 14.354 -14.358 1.00 55.41 106 ALA A N 1
ATOM 840 C CA . ALA A 1 106 ? 30.579 15.225 -13.478 1.00 55.41 106 ALA A CA 1
ATOM 841 C C . ALA A 1 106 ? 30.710 14.880 -11.979 1.00 55.41 106 ALA A C 1
ATOM 843 O O . ALA A 1 106 ? 30.029 15.490 -11.158 1.00 55.41 106 ALA A O 1
ATOM 844 N N . ASN A 1 107 ? 31.575 13.924 -11.613 1.00 59.94 107 ASN A N 1
ATOM 845 C CA . ASN A 1 107 ? 31.766 13.442 -10.241 1.00 59.94 107 ASN A CA 1
ATOM 846 C C . ASN A 1 107 ? 30.472 12.898 -9.590 1.00 59.94 107 ASN A C 1
ATOM 848 O O . ASN A 1 107 ? 30.270 13.027 -8.383 1.00 59.94 107 ASN A O 1
ATOM 852 N N . MET A 1 108 ? 29.583 12.312 -10.400 1.00 55.34 108 MET A N 1
ATOM 853 C CA . MET A 1 108 ? 28.309 11.729 -9.969 1.00 55.34 108 MET A CA 1
ATOM 854 C C . MET A 1 108 ? 28.452 10.225 -9.703 1.00 55.34 108 MET A C 1
ATOM 856 O O . MET A 1 108 ? 29.109 9.505 -10.459 1.00 55.34 108 MET A O 1
ATOM 860 N N . THR A 1 109 ? 27.769 9.722 -8.671 1.00 46.53 109 THR A N 1
ATOM 861 C CA . THR A 1 109 ? 27.739 8.287 -8.349 1.00 46.53 109 THR A CA 1
ATOM 862 C C . THR A 1 109 ? 26.594 7.603 -9.102 1.00 46.53 109 THR A C 1
ATOM 864 O O . THR A 1 109 ? 25.419 7.740 -8.750 1.00 46.53 109 THR A O 1
ATOM 867 N N . VAL A 1 110 ? 26.926 6.857 -10.159 1.00 50.62 110 VAL A N 1
ATOM 868 C CA . VAL A 1 110 ? 25.971 5.988 -10.865 1.00 50.62 110 VAL A CA 1
ATOM 869 C C . VAL A 1 110 ? 25.758 4.720 -10.029 1.00 50.62 110 VAL A C 1
ATOM 871 O O . VAL A 1 110 ? 26.715 4.041 -9.665 1.00 50.62 110 VAL A O 1
ATOM 874 N N . GLY A 1 111 ? 24.507 4.435 -9.672 1.00 51.75 111 GLY A N 1
ATOM 875 C CA . GLY A 1 111 ? 24.093 3.265 -8.902 1.00 51.75 111 GLY A CA 1
ATOM 876 C C . GLY A 1 111 ? 24.192 1.940 -9.667 1.00 51.75 111 GLY A C 1
ATOM 877 O O . GLY A 1 111 ? 24.645 1.875 -10.808 1.00 51.75 111 GLY A O 1
ATOM 878 N N . GLN A 1 112 ? 23.768 0.856 -9.007 1.00 45.06 112 GLN A N 1
ATOM 879 C CA . GLN A 1 112 ? 23.937 -0.515 -9.498 1.00 45.06 112 GLN A CA 1
ATOM 880 C C . GLN A 1 112 ? 23.051 -0.878 -10.701 1.00 45.06 112 GLN A C 1
ATOM 882 O O . GLN A 1 112 ? 21.863 -0.568 -10.765 1.00 45.06 112 GLN A O 1
ATOM 887 N N . TYR A 1 113 ? 23.675 -1.629 -11.609 1.00 41.06 113 TYR A N 1
ATOM 888 C CA . TYR A 1 113 ? 23.140 -2.267 -12.809 1.00 41.06 113 TYR A CA 1
ATOM 889 C C . TYR A 1 113 ? 21.914 -3.157 -12.535 1.00 41.06 113 TYR A C 1
ATOM 891 O O . TYR A 1 113 ? 22.006 -4.146 -11.807 1.00 41.06 113 TYR A O 1
ATOM 899 N N . VAL A 1 114 ? 20.779 -2.862 -13.181 1.00 39.81 114 VAL A N 1
ATOM 900 C CA . VAL A 1 114 ? 19.557 -3.687 -13.119 1.00 39.81 114 VAL A CA 1
ATOM 901 C C . VAL A 1 114 ? 19.305 -4.343 -14.483 1.00 39.81 114 VAL A C 1
ATOM 903 O O . VAL A 1 114 ? 18.358 -4.017 -15.182 1.00 39.81 114 VAL A O 1
ATOM 906 N N . ARG A 1 115 ? 20.172 -5.303 -14.833 1.00 40.03 115 ARG A N 1
ATOM 907 C CA . ARG A 1 115 ? 20.049 -6.290 -15.931 1.00 40.03 115 ARG A CA 1
ATOM 908 C C . ARG A 1 115 ? 20.064 -5.774 -17.383 1.00 40.03 115 ARG A C 1
ATOM 910 O O . ARG A 1 115 ? 19.415 -4.807 -17.764 1.00 40.03 115 ARG A O 1
ATOM 917 N N . GLU A 1 116 ? 20.740 -6.551 -18.227 1.00 41.06 116 GLU A N 1
ATOM 918 C CA . GLU A 1 116 ? 20.620 -6.523 -19.684 1.00 41.06 116 GLU A CA 1
ATOM 919 C C . GLU A 1 116 ? 19.211 -6.992 -20.071 1.00 41.06 116 GLU A C 1
ATOM 921 O O . GLU A 1 116 ? 18.791 -8.100 -19.731 1.00 41.06 116 GLU A O 1
ATOM 926 N N . THR A 1 117 ? 18.464 -6.162 -20.796 1.00 43.62 117 THR A N 1
ATOM 927 C CA . THR A 1 117 ? 17.332 -6.643 -21.595 1.00 43.62 117 THR A CA 1
ATOM 928 C C . THR A 1 117 ? 17.574 -6.283 -23.053 1.00 43.62 117 THR A C 1
ATOM 930 O O . THR A 1 117 ? 18.232 -5.285 -23.340 1.00 43.62 117 THR A O 1
ATOM 933 N N . TYR A 1 118 ? 17.057 -7.121 -23.956 1.00 42.28 118 TYR A N 1
ATOM 934 C CA . TYR A 1 118 ? 17.365 -7.262 -25.392 1.00 42.28 118 TYR A CA 1
ATOM 935 C C . TYR A 1 118 ? 17.357 -5.987 -26.285 1.00 42.28 118 TYR A C 1
ATOM 937 O O . TYR A 1 118 ? 17.540 -6.108 -27.492 1.00 42.28 118 TYR A O 1
ATOM 945 N N . ALA A 1 119 ? 17.169 -4.776 -25.744 1.00 40.50 119 ALA A N 1
ATOM 946 C CA . ALA A 1 119 ? 17.251 -3.503 -26.476 1.00 40.50 119 ALA A CA 1
ATOM 947 C C . ALA A 1 119 ? 17.660 -2.278 -25.617 1.00 40.50 119 ALA A C 1
ATOM 949 O O . ALA A 1 119 ? 17.474 -1.139 -26.049 1.00 40.50 119 ALA A O 1
ATOM 950 N N . GLY A 1 120 ? 18.185 -2.474 -24.401 1.00 45.03 120 GLY A N 1
ATOM 951 C CA . GLY A 1 120 ? 18.686 -1.381 -23.563 1.00 45.03 120 GLY A CA 1
ATOM 952 C C . GLY A 1 120 ? 18.659 -1.654 -22.059 1.00 45.03 120 GLY A C 1
ATOM 953 O O . GLY A 1 120 ? 17.900 -2.498 -21.581 1.00 45.03 120 GLY A O 1
ATOM 954 N N . GLY A 1 121 ? 19.512 -0.934 -21.326 1.00 45.72 121 GLY A N 1
ATOM 955 C CA . GLY A 1 121 ? 19.667 -1.040 -19.869 1.00 45.72 121 GLY A CA 1
ATOM 956 C C . GLY A 1 121 ? 18.909 0.043 -19.096 1.00 45.72 121 GLY A C 1
ATOM 957 O O . GLY A 1 121 ? 18.523 1.061 -19.667 1.00 45.72 121 GLY A O 1
ATOM 958 N N . GLN A 1 122 ? 18.709 -0.186 -17.796 1.00 40.75 122 GLN A N 1
ATOM 959 C CA . GLN A 1 122 ? 18.155 0.771 -16.833 1.00 40.75 122 GLN A CA 1
ATOM 960 C C . GLN A 1 122 ? 19.296 1.357 -15.989 1.00 40.75 122 GLN A C 1
ATOM 962 O O . GLN A 1 122 ? 20.094 0.603 -15.432 1.00 40.75 122 GLN A O 1
ATOM 967 N N . LEU A 1 123 ? 19.374 2.688 -15.888 1.00 49.75 123 LEU A N 1
ATOM 968 C CA . LEU A 1 123 ? 20.395 3.395 -15.110 1.00 49.75 123 LEU A CA 1
ATOM 969 C C . LEU A 1 123 ? 19.770 3.985 -13.837 1.00 49.75 123 LEU A C 1
ATOM 971 O O . LEU A 1 123 ? 18.661 4.507 -13.875 1.00 49.75 123 LEU A O 1
ATOM 975 N N . VAL A 1 124 ? 20.466 3.875 -12.706 1.00 45.50 124 VAL A N 1
ATOM 976 C CA . VAL A 1 124 ? 20.051 4.441 -11.414 1.00 45.50 124 VAL A CA 1
ATOM 977 C C . VAL A 1 124 ? 21.042 5.550 -11.078 1.00 45.50 124 VAL A C 1
ATOM 979 O O . VAL A 1 124 ? 22.223 5.269 -10.920 1.00 45.50 124 VAL A O 1
ATOM 982 N N . VAL A 1 125 ? 20.608 6.808 -11.004 1.00 49.81 125 VAL A N 1
ATOM 983 C CA . VAL A 1 125 ? 21.470 7.926 -10.573 1.00 49.81 125 VAL A CA 1
ATOM 984 C C . VAL A 1 125 ? 21.204 8.170 -9.095 1.00 49.81 125 VAL A C 1
ATOM 986 O O . VAL A 1 125 ? 20.055 8.412 -8.733 1.00 49.81 125 VAL A O 1
ATOM 989 N N . LEU A 1 126 ? 22.232 8.056 -8.247 1.00 48.00 126 LEU A N 1
ATOM 990 C CA . LEU A 1 126 ? 22.057 8.107 -6.793 1.00 48.00 126 LEU A CA 1
ATOM 991 C C . LEU A 1 126 ? 22.513 9.412 -6.135 1.00 48.00 126 LEU A C 1
ATOM 993 O O . LEU A 1 126 ? 22.270 9.563 -4.948 1.00 48.00 126 LEU A O 1
ATOM 997 N N . ASP A 1 127 ? 23.107 10.373 -6.845 1.00 39.50 127 ASP A N 1
ATOM 998 C CA . ASP A 1 127 ? 23.281 11.715 -6.275 1.00 39.50 127 ASP A CA 1
ATOM 999 C C . ASP A 1 127 ? 23.663 12.771 -7.325 1.00 39.50 127 ASP A C 1
ATOM 1001 O O . ASP A 1 127 ? 24.361 12.463 -8.295 1.00 39.50 127 ASP A O 1
ATOM 1005 N N . GLY A 1 128 ? 23.243 14.021 -7.106 1.00 43.06 128 GLY A N 1
ATOM 1006 C CA . GLY A 1 128 ? 23.818 15.193 -7.783 1.00 43.06 128 GLY A CA 1
ATOM 1007 C C . GLY A 1 128 ? 23.157 15.708 -9.069 1.00 43.06 128 GLY A C 1
ATOM 1008 O O . GLY A 1 128 ? 23.786 16.491 -9.780 1.00 43.06 128 GLY A O 1
ATOM 1009 N N . LEU A 1 129 ? 21.914 15.339 -9.397 1.00 41.47 129 LEU A N 1
ATOM 1010 C CA . LEU A 1 129 ? 21.189 16.052 -10.459 1.00 41.47 129 LEU A CA 1
ATOM 1011 C C . LEU A 1 129 ? 20.901 17.483 -9.981 1.00 41.47 129 LEU A C 1
ATOM 1013 O O . LEU A 1 129 ? 19.995 17.693 -9.178 1.00 41.47 129 LEU A O 1
ATOM 1017 N N . LYS A 1 130 ? 21.676 18.469 -10.460 1.00 40.06 130 LYS A N 1
ATOM 1018 C CA . LYS A 1 130 ? 21.229 19.867 -10.422 1.00 40.06 130 LYS A CA 1
ATOM 1019 C C . LYS A 1 130 ? 19.886 19.924 -11.13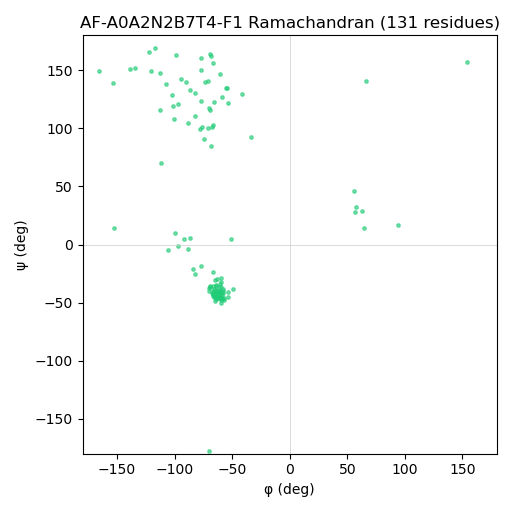6 1.00 40.06 130 LYS A C 1
ATOM 1021 O O . LYS A 1 130 ? 19.750 19.310 -12.197 1.00 40.06 130 LYS A O 1
ATOM 1026 N N . ASP A 1 131 ? 18.932 20.621 -10.525 1.00 37.53 131 ASP A N 1
ATOM 1027 C CA . ASP A 1 131 ? 17.603 20.836 -11.085 1.00 37.53 131 ASP A CA 1
ATOM 1028 C C . ASP A 1 131 ? 17.716 21.131 -12.581 1.00 37.53 131 ASP A C 1
ATOM 1030 O O . ASP A 1 131 ? 18.529 21.958 -13.004 1.00 37.53 131 ASP A O 1
ATOM 1034 N N . PHE A 1 132 ? 16.929 20.416 -13.385 1.00 37.91 132 PHE A N 1
ATOM 1035 C CA . PHE A 1 132 ? 16.765 20.739 -14.795 1.00 37.91 132 PHE A CA 1
ATOM 1036 C C . PHE A 1 132 ? 16.002 22.068 -14.870 1.00 37.91 132 PHE A C 1
ATOM 1038 O O . PHE A 1 132 ? 14.774 22.071 -14.934 1.00 37.91 132 PHE A O 1
ATOM 1045 N N . SER A 1 133 ? 16.728 23.184 -14.772 1.00 31.44 133 SER A N 1
ATOM 1046 C CA . SER A 1 133 ? 16.234 24.529 -15.077 1.00 31.44 133 SER A CA 1
ATOM 1047 C C . SER A 1 133 ? 16.335 24.811 -16.568 1.00 31.44 133 SER A C 1
ATOM 1049 O O . SER A 1 133 ? 17.457 24.610 -17.094 1.00 31.44 133 SER A O 1
#

Foldseek 3Di:
DPDPPPPQAAPVNLCVVVVHDLVRLCVQLVHDSVVSVCQQLLVDPDDPSSLVSSCVVSVHDSVSSVSNSVVSNVVNVVVVVQAPDFDWDFDAPVVVVVVVVVCVVVVWDWDDWDDDDPRGTTTGTRDDPDPPD

Solvent-accessible surface area (backbone atoms only — not comparable to full-atom values): 7827 Å² total; per-residue (Å²): 132,86,79,79,79,81,75,81,58,26,57,54,54,55,37,52,78,68,73,48,51,59,58,56,53,11,60,76,69,75,48,54,46,68,55,45,53,30,42,46,50,38,75,43,82,75,53,72,72,54,46,54,52,50,21,65,78,69,74,41,52,72,69,58,46,52,51,24,50,51,44,18,34,49,56,38,51,54,52,59,70,72,47,51,77,65,61,71,55,81,36,46,71,70,58,46,54,51,52,53,52,50,33,55,75,67,75,36,54,71,48,75,83,63,58,89,46,104,75,31,41,46,51,33,46,57,51,82,82,69,79,93,122

Mean predicted aligned error: 13.83 Å

Secondary structure (DSSP, 8-state):
----------HHHHHHHTT--HHHHHHHHTS-HHHHHHHHTTSSPPPHHHHHHHHHHHT--HHHHHHHHHHHHHHHHHHHHHS-------B-HHHHHHHHHHHHHTT--B------BTTBB---B-S------